Protein AF-A0A814R6N3-F1 (afdb_monomer_lite)

Radius of gyration: 21.96 Å; chains: 1; bounding box: 38×58×54 Å

Sequence (151 aa):
MSVQPHIRNLFKKYTIPENNQGEYQCLICPQSFGRNRDNWLIHVKTSHNDTYEKVLEQLRLENRAVTKGLRKVSTDDSNADNFINYHTNFKLVEETDENEMQYVEDDVTKEKKKNAQKILQLGNDYANGKINEDQYFSHIQQILQQQSSST

Foldseek 3Di:
DDDDPPVVPVDPQFDADADPQRWGADPVDRDTHRVDPVVNLVCCCPVVVVCSVVVVVVRVVVSVCVVVVVVPPDDDDDDPPDDPDDPDPPPPPPPPPPPPPVPPCDVLNVLVVVLVVVLVVLVVCCVVVVDDPVRSVVVNVVSVVVNVVPD

Secondary structure (DSSP, 8-state):
----TTSTTTSTT-PPPB-TTS-EE-SSSS-EE-S-HHHHHHHHHHHSHHHHHHHHHHHHHHHHHHHHHTTS-SS------S--SS-SS-----------------HHHHHHHHHHHHHHHHHHHHHTTSS-HHHHHHHHHHHHHHHHT--

pLDDT: mean 70.8, std 23.03, range [32.31, 98.12]

Organism: NCBI:txid433720

Structure (mmCIF, N/CA/C/O backbone):
data_AF-A0A814R6N3-F1
#
_entry.id   AF-A0A814R6N3-F1
#
loop_
_atom_site.group_PDB
_atom_site.id
_atom_site.type_symbol
_atom_site.label_atom_id
_atom_site.label_alt_id
_atom_site.label_comp_id
_atom_site.label_asym_id
_atom_site.label_entity_id
_atom_site.label_seq_id
_atom_site.pdbx_PDB_ins_code
_atom_site.Cartn_x
_atom_site.Cartn_y
_atom_site.Cartn_z
_atom_site.occupancy
_atom_site.B_iso_or_equiv
_atom_site.auth_seq_id
_atom_site.auth_comp_id
_atom_site.auth_asym_id
_atom_site.auth_atom_id
_atom_site.pdbx_PDB_model_num
ATOM 1 N N . MET A 1 1 ? 11.108 16.082 -15.961 1.00 35.44 1 MET A N 1
ATOM 2 C CA . MET A 1 1 ? 9.692 15.726 -15.723 1.00 35.44 1 MET A CA 1
ATOM 3 C C . MET A 1 1 ? 9.615 15.073 -14.351 1.00 35.44 1 MET A C 1
ATOM 5 O O . MET A 1 1 ? 10.152 13.986 -14.189 1.00 35.44 1 MET A O 1
ATOM 9 N N . SER A 1 2 ? 9.081 15.770 -13.343 1.00 35.28 2 SER A N 1
ATOM 10 C CA . SER A 1 2 ? 9.024 15.264 -11.963 1.00 35.28 2 SER A CA 1
ATOM 11 C C . SER A 1 2 ? 7.930 14.212 -11.821 1.00 35.28 2 SER A C 1
ATOM 13 O O . SER A 1 2 ? 6.748 14.516 -11.964 1.00 35.28 2 SER A O 1
ATOM 15 N N . VAL A 1 3 ? 8.331 12.974 -11.540 1.00 35.00 3 VAL A N 1
ATOM 16 C CA . VAL A 1 3 ? 7.424 11.874 -11.199 1.00 35.00 3 VAL A CA 1
ATOM 17 C C . VAL A 1 3 ? 6.867 12.133 -9.794 1.00 35.00 3 VAL A C 1
ATOM 19 O O . VAL A 1 3 ? 7.625 12.387 -8.859 1.00 35.00 3 VAL A O 1
ATOM 22 N N . GLN A 1 4 ? 5.539 12.137 -9.654 1.00 32.84 4 GLN A N 1
ATOM 23 C CA . GLN A 1 4 ? 4.852 12.506 -8.413 1.00 32.84 4 GLN A CA 1
ATOM 24 C C . GLN A 1 4 ? 5.188 11.543 -7.248 1.00 32.84 4 GLN A C 1
ATOM 26 O O . GLN A 1 4 ? 5.071 10.325 -7.408 1.00 32.84 4 GLN A O 1
ATOM 31 N N . PRO A 1 5 ? 5.523 12.055 -6.046 1.00 46.38 5 PRO A N 1
ATOM 32 C CA . PRO A 1 5 ? 6.008 11.253 -4.913 1.00 46.38 5 PRO A CA 1
ATOM 33 C C . PRO A 1 5 ? 4.962 10.313 -4.281 1.00 46.38 5 PRO A C 1
ATOM 35 O O . PRO A 1 5 ? 5.317 9.443 -3.488 1.00 46.38 5 PRO A O 1
ATOM 38 N N . HIS A 1 6 ? 3.681 10.435 -4.635 1.00 37.34 6 HIS A N 1
ATOM 39 C CA . HIS A 1 6 ? 2.593 9.673 -4.008 1.00 37.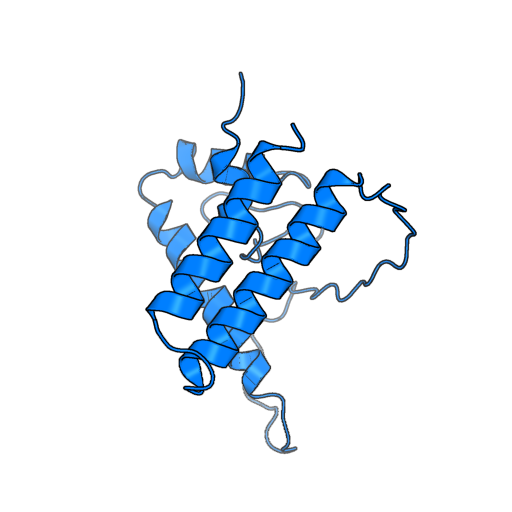34 6 HIS A CA 1
ATOM 40 C C . HIS A 1 6 ? 2.431 8.242 -4.549 1.00 37.34 6 HIS A C 1
ATOM 42 O O . HIS A 1 6 ? 1.858 7.393 -3.870 1.00 37.34 6 HIS A O 1
ATOM 48 N N . ILE A 1 7 ? 2.969 7.938 -5.734 1.00 40.78 7 ILE A N 1
ATOM 49 C CA . ILE A 1 7 ? 2.867 6.597 -6.339 1.00 40.78 7 ILE A CA 1
ATOM 50 C C . ILE A 1 7 ? 3.858 5.617 -5.685 1.00 40.78 7 ILE A C 1
ATOM 52 O O . ILE A 1 7 ? 3.577 4.426 -5.567 1.00 40.78 7 ILE A O 1
ATOM 56 N N . ARG A 1 8 ? 4.976 6.123 -5.151 1.00 45.03 8 ARG A N 1
ATOM 57 C CA . ARG A 1 8 ? 6.098 5.323 -4.628 1.00 45.03 8 ARG A CA 1
ATOM 58 C C . ARG A 1 8 ? 5.734 4.386 -3.469 1.00 45.03 8 ARG A C 1
ATOM 60 O O . ARG A 1 8 ? 6.356 3.342 -3.295 1.00 45.03 8 ARG A O 1
ATOM 67 N N . ASN A 1 9 ? 4.727 4.743 -2.671 1.00 47.22 9 ASN A N 1
ATOM 68 C CA . ASN A 1 9 ? 4.371 4.002 -1.455 1.00 47.22 9 ASN A CA 1
ATOM 69 C C . ASN A 1 9 ? 3.284 2.941 -1.658 1.00 47.22 9 ASN A C 1
ATOM 71 O O . ASN A 1 9 ? 3.151 2.054 -0.817 1.00 47.22 9 ASN A O 1
ATOM 75 N N . LEU A 1 10 ? 2.531 2.985 -2.759 1.00 46.12 10 LEU A N 1
ATOM 76 C CA . LEU A 1 10 ? 1.446 2.026 -2.992 1.00 46.12 10 LEU A CA 1
ATOM 77 C C . LEU A 1 10 ? 1.963 0.637 -3.375 1.00 46.12 10 LEU A C 1
ATOM 79 O O . LEU A 1 10 ? 1.251 -0.348 -3.204 1.00 46.12 10 LEU A O 1
ATOM 83 N N . PHE A 1 11 ? 3.210 0.553 -3.840 1.00 51.31 11 PHE A N 1
ATOM 84 C CA . PHE A 1 11 ? 3.717 -0.639 -4.500 1.00 51.31 11 PHE A CA 1
ATOM 85 C C . PHE A 1 11 ? 4.716 -1.450 -3.689 1.00 51.31 11 PHE A C 1
ATOM 87 O O . PHE A 1 11 ? 4.824 -2.638 -3.946 1.00 51.31 11 PHE A O 1
ATOM 94 N N . LYS A 1 12 ? 5.343 -0.908 -2.635 1.00 57.12 12 LYS A N 1
ATOM 95 C CA . LYS A 1 12 ? 6.281 -1.665 -1.772 1.00 57.12 12 LYS A CA 1
ATOM 96 C C . LYS A 1 12 ? 5.751 -3.022 -1.267 1.00 57.12 12 LYS A C 1
ATOM 98 O O . LYS A 1 12 ? 6.543 -3.849 -0.846 1.00 57.12 12 LYS A O 1
ATOM 103 N N . LYS A 1 13 ? 4.434 -3.245 -1.303 1.00 59.12 13 LYS A N 1
ATOM 104 C CA . LYS A 1 13 ? 3.762 -4.459 -0.828 1.00 59.12 13 LYS A CA 1
ATOM 105 C C . LYS A 1 13 ? 3.526 -5.545 -1.877 1.00 59.12 13 LYS A C 1
ATOM 107 O O . LYS A 1 13 ? 3.055 -6.599 -1.478 1.00 59.12 13 LYS A O 1
ATOM 112 N N . TYR A 1 14 ? 3.773 -5.300 -3.167 1.00 67.25 14 TYR A N 1
ATOM 113 C CA . TYR A 1 14 ? 3.518 -6.316 -4.192 1.00 67.25 14 TYR A CA 1
ATOM 114 C C . TYR A 1 14 ? 4.808 -6.907 -4.737 1.00 67.25 14 TYR A C 1
ATOM 116 O O . TYR A 1 14 ? 5.652 -6.141 -5.215 1.00 67.25 14 TYR A O 1
ATOM 124 N N . THR A 1 15 ? 4.919 -8.234 -4.722 1.00 70.31 15 THR A N 1
ATOM 125 C CA . THR A 1 15 ? 5.931 -8.960 -5.495 1.00 70.31 15 THR A CA 1
ATOM 126 C C . THR A 1 15 ? 5.617 -8.823 -6.980 1.00 70.31 15 THR A C 1
ATOM 128 O O . THR A 1 15 ? 4.530 -9.196 -7.412 1.00 70.31 15 THR A O 1
ATOM 131 N N . ILE A 1 1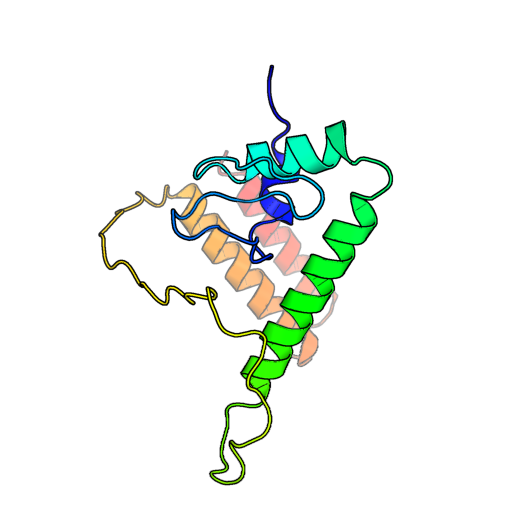6 ? 6.523 -8.211 -7.742 1.00 78.31 16 ILE A N 1
ATOM 132 C CA . ILE A 1 16 ? 6.382 -8.070 -9.195 1.00 78.31 16 ILE A CA 1
ATOM 133 C C . ILE A 1 16 ? 7.120 -9.238 -9.850 1.00 78.31 16 ILE A C 1
ATOM 135 O O . ILE A 1 16 ? 8.180 -9.616 -9.355 1.00 78.31 16 ILE A O 1
ATOM 139 N N . PRO A 1 17 ? 6.591 -9.802 -10.944 1.00 75.06 17 PRO A N 1
ATOM 140 C CA . PRO A 1 17 ? 7.303 -10.795 -11.736 1.00 75.06 17 PRO A CA 1
ATOM 141 C C . PRO A 1 17 ? 8.633 -10.246 -12.262 1.00 75.06 17 PRO A C 1
ATOM 143 O O . PRO A 1 17 ? 8.687 -9.203 -12.923 1.00 75.06 17 PRO A O 1
ATOM 146 N N . GLU A 1 18 ? 9.696 -10.993 -11.995 1.00 83.12 18 GLU A N 1
ATOM 147 C CA . GLU A 1 18 ? 11.038 -10.744 -12.506 1.00 83.12 18 GLU A CA 1
ATOM 148 C C . GLU A 1 18 ? 11.458 -11.881 -13.442 1.00 83.12 18 GLU A C 1
ATOM 150 O O . GLU A 1 18 ? 11.055 -13.035 -13.271 1.00 83.12 18 GLU A O 1
ATOM 155 N N . ASN A 1 19 ? 12.264 -11.561 -14.451 1.00 81.19 19 ASN A N 1
ATOM 156 C CA . ASN A 1 19 ? 12.902 -12.577 -15.283 1.00 81.19 19 ASN A CA 1
ATOM 157 C C . ASN A 1 19 ? 14.128 -13.186 -14.567 1.00 81.19 19 ASN A C 1
ATOM 159 O O . ASN A 1 19 ? 14.546 -12.736 -13.501 1.00 81.19 19 ASN A O 1
ATOM 163 N N . ASN A 1 20 ? 14.775 -14.178 -15.189 1.00 81.56 20 ASN A N 1
ATOM 164 C CA . ASN A 1 20 ? 15.985 -14.825 -14.647 1.00 81.56 20 ASN A CA 1
ATOM 165 C C . ASN A 1 20 ? 17.176 -13.866 -14.432 1.00 81.56 20 ASN A C 1
ATOM 167 O O . ASN A 1 20 ? 18.185 -14.264 -13.856 1.00 81.56 20 ASN A O 1
ATOM 171 N N . GLN A 1 21 ? 17.088 -12.630 -14.929 1.00 83.88 21 GLN A N 1
ATOM 172 C CA . GLN A 1 21 ? 18.109 -11.591 -14.806 1.00 83.88 21 GLN A CA 1
ATOM 173 C C . GLN A 1 21 ? 17.763 -10.559 -13.711 1.00 83.88 21 GLN A C 1
ATOM 175 O O . GLN A 1 21 ? 18.539 -9.626 -13.490 1.00 83.88 21 GLN A O 1
ATOM 180 N N . GLY A 1 22 ? 16.635 -10.725 -13.004 1.00 85.06 22 GLY A N 1
ATOM 181 C CA . GLY A 1 22 ? 16.157 -9.790 -11.977 1.00 85.06 22 GLY A CA 1
ATOM 182 C C . GLY A 1 22 ? 15.586 -8.492 -12.556 1.00 85.06 22 GLY A C 1
ATOM 183 O O . GLY A 1 22 ? 15.616 -7.445 -11.908 1.00 85.06 22 GLY A O 1
ATOM 184 N N . GLU A 1 23 ? 15.144 -8.522 -13.812 1.00 89.81 23 GLU A N 1
ATOM 185 C CA . GLU A 1 23 ? 14.454 -7.410 -14.461 1.00 89.81 23 GLU A CA 1
ATOM 186 C C . GLU A 1 23 ? 12.946 -7.571 -14.298 1.00 89.81 23 GLU A C 1
ATOM 188 O O . GLU A 1 23 ? 12.407 -8.659 -14.505 1.00 89.81 23 GLU A O 1
ATOM 193 N N . TYR A 1 24 ? 12.249 -6.480 -13.990 1.00 89.69 24 TYR A N 1
ATOM 194 C CA . TYR A 1 24 ? 10.795 -6.476 -13.898 1.00 89.69 24 TYR A CA 1
ATOM 195 C C . TYR A 1 24 ? 10.182 -6.680 -15.280 1.00 89.69 24 TYR A C 1
ATOM 197 O O . TYR A 1 24 ? 10.420 -5.892 -16.197 1.00 89.69 24 TYR A O 1
ATOM 205 N N . GLN A 1 25 ? 9.348 -7.704 -15.436 1.00 90.62 25 GLN A N 1
ATOM 206 C CA . GLN A 1 25 ? 8.747 -8.038 -16.724 1.00 90.62 25 GLN A CA 1
ATOM 207 C C . GLN A 1 25 ? 7.272 -7.634 -16.769 1.00 90.62 25 GLN A C 1
ATOM 209 O O . GLN A 1 25 ? 6.516 -7.839 -15.816 1.00 90.62 25 GLN A O 1
ATOM 214 N N . CYS A 1 26 ? 6.835 -7.027 -17.874 1.00 88.50 26 CYS A N 1
ATOM 215 C CA . CYS A 1 26 ? 5.411 -6.783 -18.086 1.00 88.50 26 CYS A CA 1
ATOM 216 C C . CYS A 1 26 ? 4.671 -8.118 -18.267 1.00 88.50 26 CYS A C 1
ATOM 218 O O . CYS A 1 26 ? 5.109 -8.989 -19.009 1.00 88.50 26 CYS A O 1
ATOM 220 N N . LEU A 1 27 ? 3.520 -8.273 -17.609 1.00 85.62 27 LEU A N 1
ATOM 221 C CA . LEU A 1 27 ? 2.684 -9.474 -17.743 1.00 85.62 27 LEU A CA 1
ATOM 222 C C . LEU A 1 27 ? 1.877 -9.514 -19.047 1.00 85.62 27 LEU A C 1
ATOM 224 O O . LEU A 1 27 ? 1.323 -10.551 -19.396 1.00 85.62 27 LEU A O 1
ATOM 228 N N . ILE A 1 28 ? 1.764 -8.380 -19.740 1.00 87.75 28 ILE A N 1
ATOM 229 C CA . ILE A 1 28 ? 0.891 -8.217 -20.910 1.00 87.75 28 ILE A CA 1
ATOM 230 C C . ILE A 1 28 ? 1.704 -8.220 -22.205 1.00 87.75 28 ILE A C 1
ATOM 232 O O . ILE A 1 28 ? 1.217 -8.651 -23.248 1.00 87.75 28 ILE A O 1
ATOM 236 N N . CYS A 1 29 ? 2.946 -7.744 -22.155 1.00 90.62 29 CYS A N 1
ATOM 237 C CA . CYS A 1 29 ? 3.811 -7.653 -23.318 1.00 90.62 29 CYS A CA 1
ATOM 238 C C . CYS A 1 29 ? 5.235 -8.117 -22.976 1.00 90.62 29 CYS A C 1
ATOM 240 O O . CYS A 1 29 ? 5.610 -8.149 -21.807 1.00 90.62 29 CYS A O 1
ATOM 242 N N . PRO A 1 30 ? 6.065 -8.451 -23.976 1.00 91.44 30 PRO A N 1
ATOM 243 C CA . PRO A 1 30 ? 7.406 -8.980 -23.739 1.00 91.44 30 PRO A CA 1
ATOM 244 C C . PRO A 1 30 ? 8.429 -7.928 -23.271 1.00 91.44 30 PRO A C 1
ATOM 246 O O . PRO A 1 30 ? 9.619 -8.230 -23.237 1.00 91.44 30 PRO A O 1
ATOM 249 N N . GLN A 1 31 ? 8.016 -6.699 -22.932 1.00 91.12 31 GLN A N 1
ATOM 250 C CA . GLN A 1 31 ? 8.952 -5.683 -22.449 1.00 91.12 31 GLN A CA 1
ATOM 251 C C . GLN A 1 31 ? 9.460 -6.016 -21.044 1.00 91.12 31 GLN A C 1
ATOM 253 O O . GLN A 1 31 ? 8.676 -6.278 -20.124 1.00 91.12 31 GLN A O 1
ATOM 258 N N . SER A 1 32 ? 10.782 -5.955 -20.887 1.00 91.12 32 SER A N 1
ATOM 259 C CA . SER A 1 32 ? 11.450 -5.943 -19.594 1.00 91.12 32 SER A CA 1
ATOM 260 C C . SER A 1 32 ? 11.898 -4.530 -19.240 1.00 91.12 32 SER A C 1
ATOM 262 O O . SER A 1 32 ? 12.208 -3.689 -20.088 1.00 91.12 32 SER A O 1
ATOM 264 N N . PHE A 1 33 ? 11.897 -4.267 -17.947 1.00 89.94 33 PHE A N 1
ATOM 265 C CA . PHE A 1 33 ? 12.390 -3.052 -17.335 1.00 89.94 33 PHE A CA 1
ATOM 266 C C . PHE A 1 33 ? 13.499 -3.514 -16.412 1.00 89.94 33 PHE A C 1
ATOM 268 O O . PHE A 1 33 ? 13.298 -4.477 -15.680 1.00 89.94 33 PHE A O 1
ATOM 275 N N . GLY A 1 34 ? 14.659 -2.854 -16.427 1.00 88.44 34 GLY A N 1
ATOM 276 C CA . GLY A 1 34 ? 15.737 -3.186 -15.491 1.00 88.44 34 GLY A CA 1
ATOM 277 C C . GLY A 1 34 ? 15.286 -3.071 -14.026 1.00 88.44 34 GLY A C 1
ATOM 278 O O . GLY A 1 34 ? 14.107 -2.958 -13.709 1.00 88.44 34 GLY A O 1
ATOM 279 N N . ARG A 1 35 ? 16.216 -2.976 -13.079 1.00 83.81 35 ARG A N 1
ATOM 280 C CA . ARG A 1 35 ? 15.895 -2.984 -11.632 1.00 83.81 35 ARG A CA 1
ATOM 281 C C . ARG A 1 35 ? 15.071 -1.787 -11.113 1.00 83.81 35 ARG A C 1
ATOM 283 O O . ARG A 1 35 ? 14.904 -1.625 -9.907 1.00 83.81 35 ARG A O 1
ATOM 290 N N . ASN A 1 36 ? 14.553 -0.928 -11.992 1.00 85.44 36 ASN A N 1
ATOM 291 C CA . ASN A 1 36 ? 13.672 0.173 -11.635 1.00 85.44 36 ASN A CA 1
ATOM 292 C C . ASN A 1 36 ? 12.193 -0.199 -11.809 1.00 85.44 36 ASN A C 1
ATOM 294 O O . ASN A 1 36 ? 11.616 -0.108 -12.895 1.00 85.44 36 ASN A O 1
ATOM 298 N N . ARG A 1 37 ? 11.570 -0.518 -10.680 1.00 83.75 37 ARG A N 1
ATOM 299 C CA . ARG A 1 37 ? 10.144 -0.811 -10.555 1.00 83.75 37 ARG A CA 1
ATOM 300 C C . ARG A 1 37 ? 9.224 0.305 -11.060 1.00 83.75 37 ARG A C 1
ATOM 302 O O . ARG A 1 37 ? 8.164 0.017 -11.614 1.00 83.75 37 ARG A O 1
ATOM 309 N N . ASP A 1 38 ? 9.600 1.568 -10.862 1.00 85.38 38 ASP A N 1
ATOM 310 C CA . ASP A 1 38 ? 8.743 2.703 -11.225 1.00 85.38 38 ASP A CA 1
ATOM 311 C C . ASP A 1 38 ? 8.536 2.760 -12.748 1.00 85.38 38 ASP A C 1
ATOM 313 O O . ASP A 1 38 ? 7.445 3.079 -13.219 1.00 85.38 38 ASP A O 1
ATOM 317 N N . ASN A 1 39 ? 9.552 2.367 -13.523 1.00 89.00 39 ASN A N 1
ATOM 318 C CA . ASN A 1 39 ? 9.477 2.337 -14.984 1.00 89.00 39 ASN A CA 1
ATOM 319 C C . ASN A 1 39 ? 8.505 1.269 -15.487 1.00 89.00 39 ASN A C 1
ATOM 321 O O . ASN A 1 39 ? 7.703 1.552 -16.376 1.00 89.00 39 ASN A O 1
ATOM 325 N N . TRP A 1 40 ? 8.534 0.077 -14.883 1.00 90.12 40 TRP A N 1
ATOM 326 C CA . TRP A 1 40 ? 7.556 -0.974 -15.164 1.00 90.12 40 TRP A CA 1
ATOM 327 C C . TRP A 1 40 ? 6.134 -0.467 -14.908 1.00 90.12 40 TRP A C 1
ATOM 329 O O . TRP A 1 40 ? 5.254 -0.606 -15.753 1.00 90.12 40 TRP A O 1
ATOM 339 N N . LEU A 1 41 ? 5.915 0.209 -13.777 1.00 86.56 41 LEU A N 1
ATOM 340 C CA . LEU A 1 41 ? 4.589 0.701 -13.414 1.00 86.56 41 LEU A CA 1
ATOM 341 C C . LEU A 1 41 ? 4.084 1.777 -14.379 1.00 86.56 41 LEU A C 1
ATOM 343 O O . LEU A 1 41 ? 2.925 1.742 -14.797 1.00 86.56 41 LEU A O 1
ATOM 347 N N . ILE A 1 42 ? 4.951 2.731 -14.728 1.00 90.19 42 ILE A N 1
ATOM 348 C CA . ILE A 1 42 ? 4.633 3.764 -15.713 1.00 90.19 42 ILE A CA 1
ATOM 349 C C . ILE A 1 42 ? 4.245 3.099 -17.031 1.00 90.19 42 ILE A C 1
ATOM 351 O O . ILE A 1 42 ? 3.213 3.459 -17.587 1.00 90.19 42 ILE A O 1
ATOM 355 N N . HIS A 1 43 ? 5.003 2.099 -17.485 1.00 92.06 43 HIS A N 1
ATOM 356 C CA . HIS A 1 43 ? 4.687 1.364 -18.703 1.00 92.06 43 HIS A CA 1
ATOM 357 C C . HIS A 1 43 ? 3.319 0.677 -18.646 1.00 92.06 43 HIS A C 1
ATOM 359 O O . HIS A 1 43 ? 2.520 0.874 -19.559 1.00 92.06 43 HIS A O 1
ATOM 365 N N . VAL A 1 44 ? 3.012 -0.085 -17.588 1.00 88.62 44 VAL A N 1
ATOM 366 C CA . VAL A 1 44 ? 1.706 -0.762 -17.486 1.00 88.62 44 VAL A CA 1
ATOM 367 C C . VAL A 1 44 ? 0.577 0.272 -17.474 1.00 88.62 44 VAL A C 1
ATOM 369 O O . VAL A 1 44 ? -0.445 0.085 -18.128 1.00 88.62 44 VAL A O 1
ATOM 372 N N . LYS A 1 45 ? 0.768 1.411 -16.804 1.00 90.31 45 LYS A N 1
ATOM 373 C CA . LYS A 1 45 ? -0.236 2.477 -16.770 1.00 90.31 45 LYS A CA 1
ATOM 374 C C . LYS A 1 45 ? -0.439 3.153 -18.131 1.00 90.31 45 LYS A C 1
ATOM 376 O O . LYS A 1 45 ? -1.572 3.458 -18.486 1.00 90.31 45 LYS A O 1
ATOM 381 N N . THR A 1 46 ? 0.629 3.420 -18.881 1.00 93.12 46 THR A N 1
ATOM 382 C CA . THR A 1 46 ? 0.546 4.180 -20.142 1.00 93.12 46 THR A CA 1
ATOM 383 C C . THR A 1 46 ? 0.250 3.308 -21.354 1.00 93.12 46 THR A C 1
ATOM 385 O O . THR A 1 46 ? -0.484 3.731 -22.240 1.00 93.12 46 THR A O 1
ATOM 388 N N . SER A 1 47 ? 0.805 2.098 -21.397 1.00 91.44 47 SER A N 1
ATOM 389 C CA . SER A 1 47 ? 0.721 1.187 -22.547 1.00 91.44 47 SER A CA 1
ATOM 390 C C . SER A 1 47 ? -0.427 0.188 -22.413 1.00 91.44 47 SER A C 1
ATOM 392 O O . SER A 1 47 ? -0.884 -0.371 -23.407 1.00 91.44 47 SER A O 1
ATOM 394 N N . HIS A 1 48 ? -0.906 -0.034 -21.186 1.00 88.25 48 HIS A N 1
ATOM 395 C CA . HIS A 1 48 ? -1.898 -1.054 -20.851 1.00 88.25 48 HIS A CA 1
ATOM 396 C C . HIS A 1 48 ? -3.013 -0.507 -19.942 1.00 88.25 48 HIS A C 1
ATOM 398 O O . HIS A 1 48 ? -3.503 -1.218 -19.063 1.00 88.25 48 HIS A O 1
ATOM 404 N N . ASN A 1 49 ? -3.420 0.752 -20.150 1.00 83.94 49 ASN A N 1
ATOM 405 C CA . ASN A 1 49 ? -4.362 1.484 -19.292 1.00 83.94 49 ASN A CA 1
ATOM 406 C C . ASN A 1 49 ? -5.670 0.714 -19.011 1.00 83.94 49 ASN A C 1
ATOM 408 O O . ASN A 1 49 ? -6.097 0.622 -17.863 1.00 83.94 49 ASN A O 1
ATOM 412 N N . ASP A 1 50 ? -6.250 0.069 -20.026 1.00 85.31 50 ASP A N 1
ATOM 413 C CA . ASP A 1 50 ? -7.524 -0.668 -19.907 1.00 85.31 50 ASP A CA 1
ATOM 414 C C . ASP A 1 50 ? -7.416 -1.941 -19.048 1.00 85.31 50 ASP A C 1
ATOM 416 O O . ASP A 1 50 ? -8.405 -2.507 -18.576 1.00 85.31 50 ASP A O 1
ATOM 420 N N . THR A 1 51 ? -6.188 -2.407 -18.842 1.00 80.75 51 THR A N 1
ATOM 421 C CA . THR A 1 51 ? -5.845 -3.622 -18.097 1.00 80.75 51 THR A CA 1
ATOM 422 C C . THR A 1 51 ? -5.066 -3.331 -16.819 1.00 80.75 51 THR A C 1
ATOM 424 O O . THR A 1 51 ? -4.863 -4.244 -16.021 1.00 80.75 51 THR A O 1
ATOM 427 N N . TYR A 1 52 ? -4.679 -2.075 -16.583 1.00 82.44 52 TYR A N 1
ATOM 428 C CA . TYR A 1 52 ? -3.878 -1.660 -15.435 1.00 82.44 52 TYR A CA 1
ATOM 429 C C . TYR A 1 52 ? -4.545 -2.050 -14.112 1.00 82.44 52 TYR A C 1
ATOM 431 O O . TYR A 1 52 ? -3.940 -2.748 -13.302 1.00 82.44 52 TYR A O 1
ATOM 439 N N . GLU A 1 53 ? -5.821 -1.702 -13.926 1.00 83.38 53 GLU A N 1
ATOM 440 C CA . GLU A 1 53 ? -6.554 -2.040 -12.698 1.00 83.38 53 GLU A CA 1
ATOM 441 C C . GLU A 1 53 ? -6.699 -3.553 -12.491 1.00 83.38 53 GLU A C 1
ATOM 443 O O . GLU A 1 53 ? -6.640 -4.032 -11.359 1.00 83.38 53 GLU A O 1
ATOM 448 N N . LYS A 1 54 ? -6.813 -4.333 -13.574 1.00 82.56 54 LYS A N 1
ATOM 449 C CA . LYS A 1 54 ? -6.875 -5.801 -13.492 1.00 82.56 54 LYS A CA 1
ATOM 450 C C . LYS A 1 54 ? -5.538 -6.393 -13.054 1.00 82.56 54 LYS A C 1
ATOM 452 O O . LYS A 1 54 ? -5.518 -7.273 -12.200 1.00 82.56 54 LYS A O 1
ATOM 457 N N . VAL A 1 55 ? -4.428 -5.885 -13.594 1.00 81.50 55 VAL A N 1
ATOM 458 C CA . VAL A 1 55 ? -3.074 -6.286 -13.180 1.00 81.50 55 VAL A CA 1
ATOM 459 C C . VAL A 1 55 ? -2.828 -5.919 -11.717 1.00 81.50 55 VAL A C 1
ATOM 461 O O . VAL A 1 55 ? -2.291 -6.726 -10.962 1.00 81.50 55 VAL A O 1
ATOM 464 N N . LEU A 1 56 ? -3.266 -4.734 -11.283 1.00 81.88 56 LEU A N 1
ATOM 465 C CA . LEU A 1 56 ? -3.182 -4.343 -9.876 1.00 81.88 56 LEU A CA 1
ATOM 466 C C . LEU A 1 56 ? -3.982 -5.266 -8.961 1.00 81.88 56 LEU A C 1
ATOM 468 O O . LEU A 1 56 ? -3.498 -5.630 -7.890 1.00 81.88 56 LEU A O 1
ATOM 472 N N . GLU A 1 57 ? -5.198 -5.629 -9.359 1.00 82.25 57 GLU A N 1
ATOM 473 C CA . GLU A 1 57 ? -6.038 -6.514 -8.560 1.00 82.25 57 GLU A CA 1
ATOM 474 C C . GLU A 1 57 ? -5.451 -7.924 -8.470 1.00 82.25 57 GLU A C 1
ATOM 476 O O . GLU A 1 57 ? -5.393 -8.492 -7.380 1.00 82.25 57 GLU A O 1
ATOM 481 N N . GLN A 1 58 ? -4.910 -8.446 -9.571 1.00 80.69 58 GLN A N 1
ATOM 482 C CA . GLN A 1 58 ? -4.203 -9.725 -9.582 1.00 80.69 58 GLN A CA 1
ATOM 483 C C . GLN A 1 58 ? -3.023 -9.719 -8.598 1.00 80.69 58 GLN A C 1
ATOM 485 O O . GLN A 1 58 ? -2.933 -10.587 -7.728 1.00 80.69 58 GLN A O 1
ATOM 490 N N . LEU A 1 59 ? -2.183 -8.679 -8.644 1.00 81.25 59 LEU A N 1
ATOM 491 C CA . LEU A 1 59 ? -1.074 -8.521 -7.702 1.00 81.25 59 LEU A CA 1
ATOM 492 C C . LEU A 1 59 ? -1.564 -8.433 -6.248 1.00 81.25 59 LEU A C 1
ATOM 494 O O . LEU A 1 59 ? -0.950 -9.005 -5.347 1.00 81.25 59 LEU A O 1
ATOM 498 N N . ARG A 1 60 ? -2.689 -7.760 -5.970 1.00 80.50 60 ARG A N 1
ATOM 499 C CA . ARG A 1 60 ? -3.273 -7.720 -4.614 1.00 80.50 60 ARG A CA 1
ATOM 500 C C . ARG A 1 60 ? -3.706 -9.097 -4.132 1.00 80.50 60 ARG A C 1
ATOM 502 O O . ARG A 1 60 ? -3.467 -9.427 -2.967 1.00 80.50 60 ARG A O 1
ATOM 509 N N . LEU A 1 61 ? -4.354 -9.877 -4.993 1.00 76.94 61 LEU A N 1
ATOM 510 C CA . LEU A 1 61 ? -4.822 -11.220 -4.662 1.00 76.94 61 LEU A CA 1
ATOM 511 C C . LEU A 1 61 ? -3.651 -12.162 -4.387 1.00 76.94 61 LEU A C 1
ATOM 513 O O . LEU A 1 61 ? -3.675 -12.862 -3.375 1.00 76.94 61 LEU A O 1
ATOM 517 N N . GLU A 1 62 ? -2.599 -12.106 -5.199 1.00 75.19 62 GLU A N 1
ATOM 518 C CA . GLU A 1 62 ? -1.381 -12.896 -4.996 1.00 75.19 62 GLU A CA 1
ATOM 519 C C . GLU A 1 62 ? -0.707 -12.557 -3.664 1.00 75.19 62 GLU A C 1
ATOM 521 O O . GLU A 1 62 ? -0.403 -13.448 -2.875 1.00 75.19 62 GLU A O 1
ATOM 526 N N . ASN A 1 63 ? -0.591 -11.273 -3.316 1.00 71.50 63 ASN A N 1
ATOM 527 C CA . ASN A 1 63 ? -0.002 -10.879 -2.032 1.00 71.50 63 ASN A CA 1
ATOM 528 C C . ASN A 1 63 ? -0.884 -11.256 -0.828 1.00 71.50 63 ASN A C 1
ATOM 530 O O . ASN A 1 63 ? -0.378 -11.617 0.239 1.00 71.50 63 ASN A O 1
ATOM 534 N N . ARG A 1 64 ? -2.215 -11.240 -0.979 1.00 72.31 64 ARG A N 1
ATOM 535 C CA . ARG A 1 64 ? -3.136 -11.786 0.036 1.00 72.31 64 ARG A CA 1
ATOM 536 C C . ARG A 1 64 ? -3.005 -13.301 0.179 1.00 72.31 64 ARG A C 1
ATOM 538 O O . ARG A 1 64 ? -3.118 -13.807 1.292 1.00 72.31 64 ARG A O 1
ATOM 545 N N . ALA A 1 65 ? -2.794 -14.022 -0.918 1.00 66.75 65 ALA A N 1
ATOM 546 C CA . ALA A 1 65 ? -2.593 -15.465 -0.892 1.00 66.75 65 ALA A CA 1
ATOM 547 C C . ALA A 1 65 ? -1.263 -15.819 -0.215 1.00 66.75 65 ALA A C 1
ATOM 549 O O . ALA A 1 65 ? -1.259 -16.667 0.670 1.00 66.75 65 ALA A O 1
ATOM 550 N N . VAL A 1 66 ? -0.181 -15.098 -0.528 1.00 63.88 66 VAL A N 1
ATOM 551 C CA . VAL A 1 66 ? 1.131 -15.251 0.123 1.00 63.88 66 VAL A CA 1
ATOM 552 C C . VAL A 1 66 ? 1.025 -14.992 1.628 1.00 63.88 66 VAL A C 1
ATOM 554 O O . VAL A 1 66 ? 1.399 -15.844 2.428 1.00 63.88 66 VAL A O 1
ATOM 557 N N . THR A 1 67 ? 0.418 -13.875 2.042 1.00 60.69 67 THR A N 1
ATOM 558 C CA . THR A 1 67 ? 0.246 -13.550 3.474 1.00 60.69 67 THR A CA 1
ATOM 559 C C . THR A 1 67 ? -0.662 -14.533 4.223 1.00 60.69 67 THR A C 1
ATOM 561 O O . THR A 1 67 ? -0.446 -14.782 5.408 1.00 60.69 67 THR A O 1
ATOM 564 N N . LYS A 1 68 ? -1.667 -15.126 3.563 1.00 59.88 68 LYS A N 1
ATOM 565 C CA . LYS A 1 68 ? -2.519 -16.168 4.164 1.00 59.88 68 LYS A CA 1
ATOM 566 C C . LYS A 1 68 ? -1.863 -17.553 4.165 1.00 59.88 68 LYS A C 1
ATOM 568 O O . LYS A 1 68 ? -2.084 -18.300 5.114 1.00 59.88 68 LYS A O 1
ATOM 573 N N . GLY A 1 69 ? -1.067 -17.883 3.148 1.00 54.03 69 GLY A N 1
ATOM 574 C CA . GLY A 1 69 ? -0.296 -19.126 3.046 1.00 54.03 69 GLY A CA 1
ATOM 575 C C . GLY A 1 69 ? 0.827 -19.193 4.080 1.00 54.03 69 GLY A C 1
ATOM 576 O O . GLY A 1 69 ? 0.965 -20.199 4.768 1.00 54.03 69 GLY A O 1
ATOM 577 N N . LEU A 1 70 ? 1.514 -18.070 4.314 1.00 49.94 70 LEU A N 1
ATOM 578 C CA . LEU A 1 70 ? 2.470 -17.897 5.417 1.00 49.94 70 LEU A CA 1
ATOM 579 C C . LEU A 1 70 ? 1.839 -18.110 6.804 1.00 49.94 70 LEU A C 1
ATOM 581 O O . LEU A 1 70 ? 2.537 -18.442 7.753 1.00 49.94 70 LEU A O 1
ATOM 585 N N . ARG A 1 71 ? 0.510 -17.985 6.938 1.00 40.97 71 ARG A N 1
ATOM 586 C CA . ARG A 1 71 ? -0.211 -18.249 8.194 1.00 40.97 71 ARG A CA 1
ATOM 587 C C . ARG A 1 71 ? -0.535 -19.731 8.429 1.00 40.97 71 ARG A C 1
ATOM 589 O O . ARG A 1 71 ? -1.086 -20.049 9.478 1.00 40.97 71 ARG A O 1
ATOM 596 N N . LYS A 1 72 ? -0.242 -20.622 7.473 1.00 41.31 72 LYS A N 1
ATOM 597 C CA . LYS A 1 72 ? -0.494 -22.073 7.568 1.00 41.31 72 LYS A CA 1
ATOM 598 C C . LYS A 1 72 ? 0.766 -22.941 7.505 1.00 41.31 72 LYS A C 1
ATOM 600 O O . LYS A 1 72 ? 0.639 -24.159 7.507 1.00 41.31 72 LYS A O 1
ATOM 605 N N . VAL A 1 73 ? 1.964 -22.357 7.527 1.00 40.50 73 VAL A N 1
ATOM 606 C CA . VAL A 1 73 ? 3.196 -23.118 7.798 1.00 40.50 73 VAL A CA 1
ATOM 607 C C . VAL A 1 73 ? 3.398 -23.167 9.311 1.00 40.50 73 VAL A C 1
ATOM 609 O O . VAL A 1 73 ? 4.246 -22.501 9.890 1.00 40.50 73 VAL A O 1
ATOM 612 N N . SER A 1 74 ? 2.514 -23.903 9.969 1.00 45.78 74 SER A N 1
ATOM 613 C CA . SER A 1 74 ? 2.648 -24.320 11.357 1.00 45.78 74 SER A CA 1
ATOM 614 C C . SER A 1 74 ? 2.067 -25.715 11.415 1.00 45.78 74 SER A C 1
ATOM 616 O O . SER A 1 74 ? 0.857 -25.859 11.264 1.00 45.78 74 SER A O 1
ATOM 618 N N . THR A 1 75 ? 2.968 -26.677 11.628 1.00 43.66 75 THR A N 1
ATOM 619 C CA . THR A 1 75 ? 2.712 -28.033 12.125 1.00 43.66 75 THR A CA 1
ATOM 620 C C . THR A 1 75 ? 1.668 -28.812 11.333 1.00 43.66 75 THR A C 1
ATOM 622 O O . THR A 1 75 ? 0.482 -28.703 11.613 1.00 43.66 75 THR A O 1
ATOM 625 N N . ASP A 1 76 ? 2.102 -29.573 10.331 1.00 39.38 76 ASP A N 1
ATOM 626 C CA . ASP A 1 76 ? 1.875 -31.023 10.322 1.00 39.38 76 ASP A CA 1
ATOM 627 C C . ASP A 1 76 ? 2.465 -31.635 9.045 1.00 39.38 76 ASP A C 1
ATOM 629 O O . ASP A 1 76 ? 2.043 -31.361 7.920 1.00 39.38 76 ASP A O 1
ATOM 633 N N . ASP A 1 77 ? 3.482 -32.471 9.258 1.00 48.44 77 ASP A N 1
ATOM 634 C CA . ASP A 1 77 ? 4.041 -33.392 8.280 1.00 48.44 77 ASP A CA 1
ATOM 635 C C . ASP A 1 77 ? 2.960 -34.381 7.855 1.00 48.44 77 ASP A C 1
ATOM 637 O O . ASP A 1 77 ? 2.642 -35.293 8.614 1.00 48.44 77 ASP A O 1
ATOM 641 N N . SER A 1 78 ? 2.389 -34.210 6.662 1.00 44.69 78 SER A N 1
ATOM 642 C CA . SER A 1 78 ? 1.895 -35.285 5.787 1.00 44.69 78 SER A CA 1
ATOM 643 C C . SER A 1 78 ? 1.197 -34.680 4.571 1.00 44.69 78 SER A C 1
ATOM 645 O O . SER A 1 78 ? 0.223 -33.948 4.723 1.00 44.69 78 SER A O 1
ATOM 647 N N . ASN A 1 79 ? 1.621 -35.105 3.377 1.00 40.75 79 ASN A N 1
ATOM 648 C CA . ASN A 1 79 ? 0.971 -34.918 2.070 1.00 40.75 79 ASN A CA 1
ATOM 649 C C . ASN A 1 79 ? 1.524 -33.765 1.200 1.00 40.75 79 ASN A C 1
ATOM 651 O O . ASN A 1 79 ? 0.873 -32.748 0.967 1.00 40.75 79 ASN A O 1
ATOM 655 N N . ALA A 1 80 ? 2.743 -33.970 0.690 1.00 39.09 80 ALA A N 1
ATOM 656 C CA . ALA A 1 80 ? 3.496 -33.040 -0.156 1.00 39.09 80 ALA A CA 1
ATOM 657 C C . ALA A 1 80 ? 3.388 -33.310 -1.677 1.00 39.09 80 ALA A C 1
ATOM 659 O O . ALA A 1 80 ? 4.168 -32.749 -2.438 1.00 39.09 80 ALA A O 1
ATOM 660 N N . ASP A 1 81 ? 2.426 -34.111 -2.149 1.00 39.69 81 ASP A N 1
ATOM 661 C CA . ASP A 1 81 ? 2.439 -34.616 -3.538 1.00 39.69 81 ASP A CA 1
ATOM 662 C C . ASP A 1 81 ? 1.375 -34.025 -4.481 1.00 39.69 81 ASP A C 1
ATOM 664 O O . ASP A 1 81 ? 0.950 -34.684 -5.425 1.00 39.69 81 ASP A O 1
ATOM 668 N N . ASN A 1 82 ? 0.931 -32.772 -4.301 1.00 39.16 82 ASN A N 1
ATOM 669 C CA . ASN A 1 82 ? 0.018 -32.173 -5.298 1.00 39.16 82 ASN A CA 1
ATOM 670 C C . ASN A 1 82 ? 0.163 -30.670 -5.588 1.00 39.16 82 ASN A C 1
ATOM 672 O O . ASN A 1 82 ? -0.787 -30.026 -6.024 1.00 39.16 82 ASN A O 1
ATOM 676 N N . PHE A 1 83 ? 1.358 -30.098 -5.420 1.00 33.72 83 PHE A N 1
ATOM 677 C CA . PHE A 1 83 ? 1.633 -28.707 -5.811 1.00 33.72 83 PHE A CA 1
ATOM 678 C C . PHE A 1 83 ? 2.936 -28.568 -6.608 1.00 33.72 83 PHE A C 1
ATOM 680 O O . PHE A 1 83 ? 3.837 -27.816 -6.250 1.00 33.72 83 PHE A O 1
ATOM 687 N N . ILE A 1 84 ? 3.033 -29.266 -7.740 1.00 36.22 84 ILE A N 1
ATOM 688 C CA . ILE A 1 84 ? 4.071 -29.000 -8.743 1.00 36.22 84 ILE A CA 1
ATOM 689 C C . ILE A 1 84 ? 3.379 -28.550 -10.028 1.00 36.22 84 ILE A C 1
ATOM 691 O O . ILE A 1 84 ? 3.029 -29.398 -10.841 1.00 36.22 84 ILE A O 1
ATOM 695 N N . ASN A 1 85 ? 3.165 -27.232 -10.200 1.00 35.94 85 ASN A N 1
ATOM 696 C CA . ASN A 1 85 ? 3.389 -26.586 -11.510 1.00 35.94 85 ASN A CA 1
ATOM 697 C C . ASN A 1 85 ? 3.413 -25.037 -11.574 1.00 35.94 85 ASN A C 1
ATOM 699 O O . ASN A 1 85 ? 3.104 -24.487 -12.624 1.00 35.94 85 ASN A O 1
ATOM 703 N N . TYR A 1 86 ? 3.789 -24.299 -10.519 1.00 32.31 86 TYR A N 1
ATOM 704 C CA . TYR A 1 86 ? 4.060 -22.845 -10.656 1.00 32.31 86 TYR A CA 1
ATOM 705 C C . TYR A 1 86 ? 5.250 -22.326 -9.826 1.00 32.31 86 TYR A C 1
ATOM 707 O O . TYR A 1 86 ? 5.399 -21.124 -9.621 1.00 32.31 86 TYR A O 1
ATOM 715 N N . HIS A 1 87 ? 6.148 -23.213 -9.386 1.00 35.94 87 HIS A N 1
ATOM 716 C CA . HIS A 1 87 ? 7.374 -22.835 -8.676 1.00 35.94 87 HIS A CA 1
ATOM 717 C C . HIS A 1 87 ? 8.610 -22.981 -9.564 1.00 35.94 87 HIS A C 1
ATOM 719 O O . HIS A 1 87 ? 9.428 -23.881 -9.405 1.00 35.94 87 HIS A O 1
ATOM 725 N N . THR A 1 88 ? 8.776 -22.062 -10.506 1.00 36.47 88 THR A N 1
ATOM 726 C CA . THR A 1 88 ? 10.083 -21.837 -11.133 1.00 36.47 88 THR A CA 1
ATOM 727 C C . THR A 1 88 ? 10.219 -20.340 -11.364 1.00 36.47 88 THR A C 1
ATOM 729 O O . THR A 1 88 ? 9.660 -19.813 -12.317 1.00 36.47 88 THR A O 1
ATOM 732 N N . ASN A 1 89 ? 10.881 -19.684 -10.397 1.00 35.06 89 ASN A N 1
ATOM 733 C CA . ASN A 1 89 ? 11.410 -18.302 -10.369 1.00 35.06 89 ASN A CA 1
ATOM 734 C C . ASN A 1 89 ? 10.970 -17.405 -9.203 1.00 35.06 89 ASN A C 1
ATOM 736 O O . ASN A 1 89 ? 11.438 -16.275 -9.106 1.00 35.06 89 ASN A O 1
ATOM 740 N N . PHE A 1 90 ? 10.186 -17.895 -8.241 1.00 39.66 90 PHE A N 1
ATOM 741 C CA . PHE A 1 90 ? 10.021 -17.182 -6.968 1.00 39.66 90 PHE A CA 1
ATOM 742 C C . PHE A 1 90 ? 11.209 -17.464 -6.046 1.00 39.66 90 PHE A C 1
ATOM 744 O O . PHE A 1 90 ? 11.134 -18.289 -5.137 1.00 39.66 90 PHE A O 1
ATOM 751 N N . LYS A 1 91 ? 12.326 -16.776 -6.293 1.00 35.22 91 LYS A N 1
ATOM 752 C CA . LYS A 1 91 ? 13.374 -16.622 -5.287 1.00 35.22 91 LYS A CA 1
ATOM 753 C C . LYS A 1 91 ? 12.828 -15.627 -4.258 1.00 35.22 91 LYS A C 1
ATOM 755 O O . LYS A 1 91 ? 12.914 -14.418 -4.444 1.00 35.22 91 LYS A O 1
ATOM 760 N N . LEU A 1 92 ? 12.188 -16.140 -3.205 1.00 37.59 92 LEU A N 1
ATOM 761 C CA . LEU A 1 92 ? 12.059 -15.401 -1.951 1.00 37.59 92 LEU A CA 1
ATOM 762 C C . LEU A 1 92 ? 13.487 -15.195 -1.458 1.00 37.59 92 LEU A C 1
ATOM 764 O O . LEU A 1 92 ? 14.093 -16.074 -0.855 1.00 37.59 92 LEU A O 1
ATOM 768 N N . VAL A 1 93 ? 14.053 -14.057 -1.835 1.00 36.12 93 VAL A N 1
ATOM 769 C CA . VAL A 1 93 ? 15.291 -13.560 -1.267 1.00 36.12 93 VAL A CA 1
ATOM 770 C C . VAL A 1 93 ? 14.943 -13.118 0.153 1.00 36.12 93 VAL A C 1
ATOM 772 O O . VAL A 1 93 ? 14.605 -11.966 0.408 1.00 36.12 93 VAL A O 1
ATOM 775 N N . GLU A 1 94 ? 14.979 -14.074 1.079 1.00 39.06 94 GLU A N 1
ATOM 776 C CA . GLU A 1 94 ? 15.382 -13.813 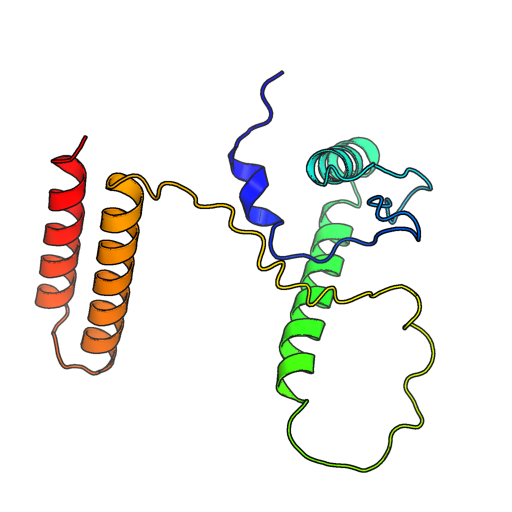2.459 1.00 39.06 94 GLU A CA 1
ATOM 777 C C . GLU A 1 94 ? 16.895 -13.543 2.451 1.00 39.06 94 GLU A C 1
ATOM 779 O O . GLU A 1 94 ? 17.689 -14.315 2.971 1.00 39.06 94 GLU A O 1
ATOM 784 N N . GLU A 1 95 ? 17.321 -12.462 1.797 1.00 35.09 95 GLU A N 1
ATOM 785 C CA . GLU A 1 95 ? 18.619 -11.856 2.085 1.00 35.09 95 GLU A CA 1
ATOM 786 C C . GLU A 1 95 ? 18.310 -10.671 2.992 1.00 35.09 95 GLU A C 1
ATOM 788 O O . GLU A 1 95 ? 18.034 -9.547 2.568 1.00 35.09 95 GLU A O 1
ATOM 793 N N . THR A 1 96 ? 18.317 -10.953 4.294 1.00 39.22 96 THR A N 1
ATOM 794 C CA . THR A 1 96 ? 18.870 -10.002 5.249 1.00 39.22 96 THR A CA 1
ATOM 795 C C . THR A 1 96 ? 20.315 -9.761 4.832 1.00 39.22 96 THR A C 1
ATOM 797 O O . THR A 1 96 ? 21.228 -10.437 5.298 1.00 39.22 96 THR A O 1
ATOM 800 N N . ASP A 1 97 ? 20.515 -8.828 3.907 1.00 32.56 97 ASP A N 1
ATOM 801 C CA . ASP A 1 97 ? 21.820 -8.227 3.711 1.00 32.56 97 ASP A CA 1
ATOM 802 C C . ASP A 1 97 ? 22.099 -7.398 4.966 1.00 32.56 97 ASP A C 1
ATOM 804 O O . ASP A 1 97 ? 21.640 -6.266 5.127 1.00 32.56 97 ASP A O 1
ATOM 808 N N . GLU A 1 98 ? 22.877 -7.996 5.865 1.00 38.94 98 GLU A N 1
ATOM 809 C CA . GLU A 1 98 ? 23.602 -7.365 6.970 1.00 38.94 98 GLU A CA 1
ATOM 810 C C . GLU A 1 98 ? 24.689 -6.397 6.453 1.00 38.94 98 GLU A C 1
ATOM 812 O O . GLU A 1 98 ? 25.731 -6.207 7.075 1.00 38.94 98 GLU A O 1
ATOM 817 N N . ASN A 1 99 ? 24.459 -5.753 5.306 1.00 36.75 99 ASN A N 1
ATOM 818 C CA . ASN A 1 99 ? 25.270 -4.647 4.838 1.00 36.75 99 ASN A CA 1
ATOM 819 C C . ASN A 1 99 ? 24.742 -3.370 5.481 1.00 36.75 99 ASN A C 1
ATOM 821 O O . ASN A 1 99 ? 23.793 -2.742 5.013 1.00 36.75 99 ASN A O 1
ATOM 825 N N . GLU A 1 100 ? 25.392 -3.060 6.596 1.00 41.19 100 GLU A N 1
ATOM 826 C CA . GLU A 1 100 ? 25.593 -1.790 7.288 1.00 41.19 100 GLU A CA 1
ATOM 827 C C . GLU A 1 100 ? 25.416 -0.526 6.415 1.00 41.19 100 GLU A C 1
ATOM 829 O O . GLU A 1 100 ? 26.323 0.276 6.203 1.00 41.19 100 GLU A O 1
ATOM 834 N N . MET A 1 101 ? 24.201 -0.269 5.934 1.00 36.53 101 MET A N 1
ATOM 835 C CA . MET A 1 101 ? 23.787 1.075 5.568 1.00 36.53 101 MET A CA 1
ATOM 836 C C . MET A 1 101 ? 23.389 1.742 6.878 1.00 36.53 101 MET A C 1
ATOM 838 O O . MET A 1 101 ? 22.224 1.738 7.281 1.00 36.53 101 MET A O 1
ATOM 842 N N . GLN A 1 102 ? 24.399 2.253 7.583 1.00 39.56 102 GLN A N 1
ATOM 843 C CA . GLN A 1 102 ? 24.237 3.124 8.737 1.00 39.56 102 GLN A CA 1
ATOM 844 C C . GLN A 1 102 ? 23.572 4.415 8.243 1.00 39.56 102 GLN A C 1
ATOM 846 O O . GLN A 1 102 ? 24.213 5.438 8.015 1.00 39.56 102 GLN A O 1
ATOM 851 N N . TYR A 1 103 ? 22.260 4.348 8.003 1.00 40.28 103 TYR A N 1
ATOM 852 C CA . TYR A 1 103 ? 21.435 5.529 7.866 1.00 40.28 103 TYR A CA 1
ATOM 853 C C . TYR A 1 103 ? 21.642 6.301 9.159 1.00 40.28 103 TYR A C 1
ATOM 855 O O . TYR A 1 103 ? 21.287 5.826 10.240 1.00 40.28 103 TYR A O 1
ATOM 863 N N . VAL A 1 104 ? 22.255 7.477 9.047 1.00 42.62 104 VAL A N 1
ATOM 864 C CA . VAL A 1 104 ? 22.141 8.501 10.075 1.00 42.62 104 VAL A CA 1
ATOM 865 C C . VAL A 1 104 ? 20.642 8.756 10.172 1.00 42.62 104 VAL A C 1
ATOM 867 O O . VAL A 1 104 ? 20.054 9.429 9.332 1.00 42.62 104 VAL A O 1
ATOM 870 N N . GLU A 1 105 ? 19.979 8.071 11.105 1.00 47.94 105 GLU A N 1
ATOM 871 C CA . GLU A 1 105 ? 18.610 8.385 11.473 1.00 47.94 105 GLU A CA 1
ATOM 872 C C . GLU A 1 105 ? 18.682 9.815 12.006 1.00 47.94 105 GLU A C 1
ATOM 874 O O . GLU A 1 105 ? 19.054 10.020 13.165 1.00 47.94 105 GLU A O 1
ATOM 879 N N . ASP A 1 106 ? 18.392 10.791 11.140 1.00 58.34 106 ASP A N 1
ATOM 880 C CA . ASP A 1 106 ? 18.266 12.187 11.539 1.00 58.34 106 ASP A CA 1
ATOM 881 C C . ASP A 1 106 ? 17.351 12.245 12.765 1.00 58.34 106 ASP A C 1
ATOM 883 O O . ASP A 1 106 ? 16.358 11.509 12.840 1.00 58.34 106 ASP A O 1
ATOM 887 N N . ASP A 1 107 ? 17.653 13.112 13.729 1.00 63.94 107 ASP A N 1
ATOM 888 C CA . ASP A 1 107 ? 16.920 13.176 15.002 1.00 63.94 107 ASP A CA 1
ATOM 889 C C . ASP A 1 107 ? 15.403 13.369 14.798 1.00 63.94 107 ASP A C 1
ATOM 891 O O . ASP A 1 107 ? 14.578 12.841 15.549 1.00 63.94 107 ASP A O 1
ATOM 895 N N . VAL A 1 108 ? 15.026 14.011 13.688 1.00 63.34 108 VAL A N 1
ATOM 896 C CA . VAL A 1 108 ? 13.642 14.166 13.215 1.00 63.34 108 VAL A CA 1
ATOM 897 C C . VAL A 1 108 ? 12.958 12.816 12.950 1.00 63.34 108 VAL A C 1
ATOM 899 O O . VAL A 1 108 ? 11.772 12.641 13.239 1.00 63.34 108 VAL A O 1
ATOM 902 N N . THR A 1 109 ? 13.680 11.840 12.405 1.00 75.62 109 THR A N 1
ATOM 903 C CA . THR A 1 109 ? 13.168 10.498 12.089 1.00 75.62 109 THR A CA 1
ATOM 904 C C . THR A 1 109 ? 12.993 9.661 13.357 1.00 75.62 109 THR A C 1
ATOM 906 O O . THR A 1 109 ? 11.989 8.951 13.489 1.00 75.62 109 THR A O 1
ATOM 909 N N . LYS A 1 110 ? 13.899 9.803 14.335 1.00 84.50 110 LYS A N 1
ATOM 910 C CA . LYS A 1 110 ? 13.799 9.130 15.642 1.00 84.50 110 LYS A CA 1
ATOM 911 C C . LYS A 1 110 ? 12.605 9.626 16.449 1.00 84.50 110 LYS A C 1
ATOM 913 O O . LYS A 1 110 ? 11.829 8.813 16.957 1.00 84.50 110 LYS A O 1
ATOM 918 N N . GLU A 1 111 ? 12.401 10.940 16.512 1.00 85.50 111 GLU A N 1
ATOM 919 C CA . GLU A 1 111 ? 11.285 11.519 17.268 1.00 85.50 111 GLU A CA 1
ATOM 920 C C . GLU A 1 111 ? 9.929 11.176 16.628 1.00 85.50 111 GLU A C 1
ATOM 922 O O . GLU A 1 111 ? 8.978 10.810 17.323 1.00 85.50 111 GLU A O 1
ATOM 927 N N . LYS A 1 112 ? 9.843 11.162 15.289 1.00 86.56 112 LYS A N 1
ATOM 928 C CA . LYS A 1 112 ? 8.643 10.686 14.575 1.00 86.56 112 LYS A CA 1
ATOM 929 C C . LYS A 1 112 ? 8.323 9.223 14.890 1.00 86.56 112 LYS A C 1
ATOM 931 O O . LYS A 1 112 ? 7.164 8.895 15.144 1.00 86.56 112 LYS A O 1
ATOM 936 N N . LYS A 1 113 ? 9.334 8.349 14.923 1.00 88.19 113 LYS A N 1
ATOM 937 C CA . LYS A 1 113 ? 9.176 6.923 15.259 1.00 88.19 113 LYS A CA 1
ATOM 938 C C . LYS A 1 113 ? 8.712 6.730 16.706 1.00 88.19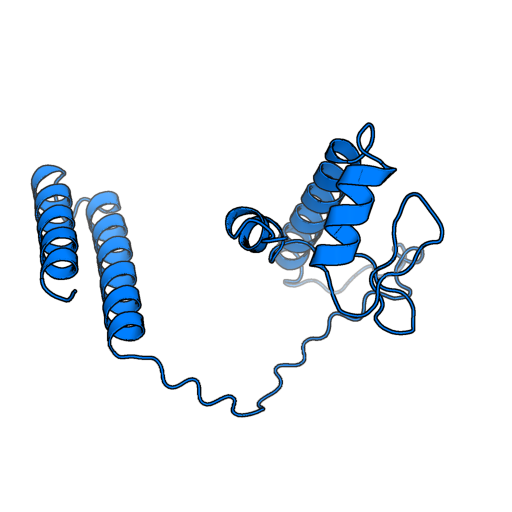 113 LYS A C 1
ATOM 940 O O . LYS A 1 113 ? 7.781 5.964 16.953 1.00 88.19 113 LYS A O 1
ATOM 945 N N . LYS A 1 114 ? 9.293 7.480 17.646 1.00 92.06 114 LYS A N 1
ATOM 946 C CA . LYS A 1 114 ? 8.897 7.489 19.062 1.00 92.06 114 LYS A CA 1
ATOM 947 C C . LYS A 1 114 ? 7.449 7.947 19.248 1.00 92.06 114 LYS A C 1
ATOM 949 O O . LYS A 1 114 ? 6.689 7.320 19.984 1.00 92.06 114 LYS A O 1
ATOM 954 N N . ASN A 1 115 ? 7.039 9.001 18.549 1.00 91.81 115 ASN A N 1
ATOM 955 C CA . ASN A 1 115 ? 5.668 9.504 18.613 1.00 91.81 115 ASN A CA 1
ATOM 956 C C . ASN A 1 115 ? 4.660 8.532 17.987 1.00 91.81 115 ASN A C 1
ATOM 958 O O . ASN A 1 115 ? 3.599 8.311 18.567 1.00 91.81 115 ASN A O 1
ATOM 962 N N . ALA A 1 116 ? 5.009 7.868 16.883 1.00 90.94 116 ALA A N 1
ATOM 963 C CA . ALA A 1 116 ? 4.178 6.807 16.313 1.00 90.94 116 ALA A CA 1
ATOM 964 C C . ALA A 1 116 ? 3.974 5.637 17.296 1.00 90.94 116 ALA A C 1
ATOM 966 O O . ALA A 1 116 ? 2.850 5.166 17.468 1.00 90.94 116 ALA A O 1
ATOM 967 N N . GLN A 1 117 ? 5.032 5.207 17.994 1.00 94.00 117 GLN A N 1
ATOM 968 C CA . GLN A 1 117 ? 4.931 4.163 19.022 1.00 94.00 117 GLN A CA 1
ATOM 969 C C . GLN A 1 117 ? 4.025 4.577 20.191 1.00 94.00 117 GLN A C 1
ATOM 971 O O . GLN A 1 117 ? 3.207 3.773 20.636 1.00 94.00 117 GLN A O 1
ATOM 976 N N . LYS A 1 118 ? 4.103 5.833 20.650 1.00 96.12 118 LYS A N 1
ATOM 977 C CA . LYS A 1 118 ? 3.199 6.355 21.691 1.00 96.12 118 LYS A CA 1
ATOM 978 C C . LYS A 1 118 ? 1.732 6.323 21.256 1.00 96.12 118 LYS A C 1
ATOM 980 O O . LYS A 1 118 ? 0.886 5.907 22.039 1.00 96.12 118 LYS A O 1
ATOM 985 N N . ILE A 1 119 ? 1.427 6.719 20.017 1.00 94.94 119 ILE A N 1
ATOM 986 C CA . ILE A 1 119 ? 0.052 6.699 19.483 1.00 94.94 119 ILE A CA 1
ATOM 987 C C . ILE A 1 119 ? -0.507 5.269 19.460 1.00 94.94 119 ILE A C 1
ATOM 989 O O . ILE A 1 119 ? -1.656 5.052 19.843 1.00 94.94 119 ILE A O 1
ATOM 993 N N . LEU A 1 120 ? 0.308 4.288 19.058 1.00 95.00 120 LEU A N 1
ATOM 994 C CA . LEU A 1 120 ? -0.087 2.876 19.077 1.00 95.00 120 LEU A CA 1
ATOM 995 C C . LEU A 1 120 ? -0.375 2.382 20.500 1.00 95.00 120 LEU A C 1
ATOM 997 O O . LEU A 1 120 ? -1.387 1.720 20.723 1.00 95.00 120 LEU A O 1
ATOM 1001 N N . GLN A 1 121 ? 0.478 2.739 21.463 1.00 96.38 121 GLN A N 1
ATOM 1002 C CA . GLN A 1 121 ? 0.269 2.381 22.865 1.00 96.38 121 GLN A CA 1
ATOM 1003 C C . GLN A 1 121 ? -1.028 2.992 23.418 1.00 96.38 121 GLN A C 1
ATOM 1005 O O . GLN A 1 121 ? -1.823 2.279 24.024 1.00 96.38 121 GLN A O 1
ATOM 1010 N N . LEU A 1 122 ? -1.295 4.270 23.125 1.00 96.75 122 LEU A N 1
ATOM 1011 C CA . LEU A 1 122 ? -2.542 4.942 23.505 1.00 96.75 122 LEU A CA 1
ATOM 1012 C C . LEU A 1 122 ? -3.774 4.264 22.894 1.00 96.75 122 LEU A C 1
ATOM 1014 O O . LEU A 1 122 ? -4.785 4.116 23.573 1.00 96.75 122 LEU A O 1
ATOM 1018 N N . GLY A 1 123 ? -3.692 3.816 21.636 1.00 94.56 123 GLY A N 1
ATOM 1019 C CA . GLY A 1 123 ? -4.778 3.076 20.986 1.00 94.56 123 GLY A CA 1
ATOM 1020 C C . GLY A 1 123 ? -5.077 1.751 21.688 1.00 94.56 123 GLY A C 1
ATOM 1021 O O . GLY A 1 123 ? -6.240 1.420 21.913 1.00 94.56 123 GLY A O 1
ATOM 1022 N N . ASN A 1 124 ? -4.034 1.028 22.107 1.00 94.88 124 ASN A N 1
ATOM 1023 C CA . ASN A 1 124 ? -4.188 -0.189 22.902 1.00 94.88 124 ASN A CA 1
ATOM 1024 C C . ASN A 1 124 ? -4.775 0.102 24.288 1.00 94.88 124 ASN A C 1
ATOM 1026 O O . ASN A 1 124 ? -5.630 -0.645 24.757 1.00 94.88 124 ASN A O 1
ATOM 1030 N N . ASP A 1 125 ? -4.337 1.164 24.961 1.00 97.19 125 ASP A N 1
ATOM 1031 C CA . ASP A 1 125 ? -4.846 1.503 26.290 1.00 97.19 125 ASP A CA 1
ATOM 1032 C C . ASP A 1 125 ? -6.315 1.959 26.237 1.00 97.19 125 ASP A C 1
ATOM 1034 O O . ASP A 1 125 ? -7.098 1.567 27.103 1.00 97.19 125 ASP A O 1
ATOM 1038 N N . TYR A 1 126 ? -6.718 2.681 25.186 1.00 96.06 126 TYR A N 1
ATOM 1039 C CA . TYR A 1 126 ? -8.119 3.022 24.926 1.00 96.06 126 TYR A CA 1
ATOM 1040 C C . TYR A 1 126 ? -8.964 1.775 24.628 1.00 96.06 126 TYR A C 1
ATOM 1042 O O . TYR A 1 126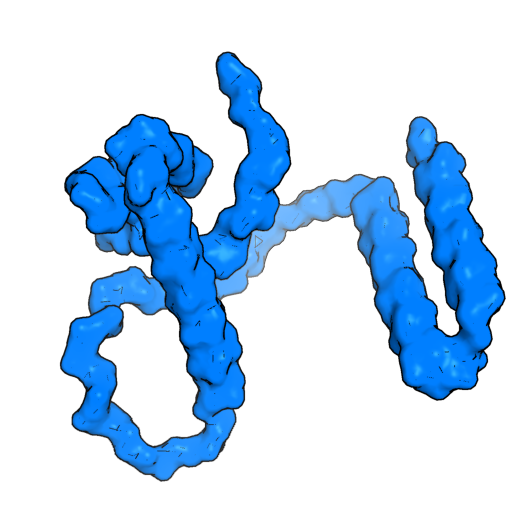 ? -9.999 1.565 25.257 1.00 96.06 126 TYR A O 1
ATOM 1050 N N . ALA A 1 127 ? -8.492 0.887 23.744 1.00 94.50 127 ALA A N 1
ATOM 1051 C CA . ALA A 1 127 ? -9.199 -0.352 23.402 1.00 94.50 127 ALA A CA 1
ATOM 1052 C C . ALA A 1 127 ? -9.396 -1.289 24.608 1.00 94.50 127 ALA A C 1
ATOM 1054 O O . ALA A 1 127 ? -10.387 -2.011 24.678 1.00 94.50 127 ALA A O 1
ATOM 1055 N N . ASN A 1 128 ? -8.470 -1.260 25.570 1.00 97.19 128 ASN A N 1
ATOM 1056 C CA . ASN A 1 128 ? -8.555 -2.031 26.812 1.00 97.19 128 ASN A CA 1
ATOM 1057 C C . ASN A 1 128 ? -9.295 -1.292 27.945 1.00 97.19 128 ASN A C 1
ATOM 1059 O O . ASN A 1 128 ? -9.298 -1.773 29.076 1.00 97.19 128 ASN A O 1
ATOM 1063 N N . GLY A 1 129 ? -9.880 -0.118 27.679 1.00 96.25 129 GLY A N 1
ATOM 1064 C CA . GLY A 1 129 ? -10.629 0.666 28.667 1.00 96.25 129 GLY A CA 1
ATOM 1065 C C . GLY A 1 129 ? -9.779 1.246 29.803 1.00 96.25 129 GLY A C 1
ATOM 1066 O O . GLY A 1 129 ? -10.323 1.623 30.838 1.00 96.25 129 GLY A O 1
ATOM 1067 N N . LYS A 1 130 ? -8.451 1.314 29.643 1.00 98.06 130 LYS A N 1
ATOM 1068 C CA . LYS A 1 130 ? -7.546 1.903 30.648 1.00 98.06 130 LYS A CA 1
ATOM 1069 C C . LYS A 1 130 ? -7.585 3.428 30.647 1.00 98.06 130 LYS A C 1
ATOM 1071 O O . LYS A 1 130 ? -7.290 4.042 31.668 1.00 98.06 130 LYS A O 1
ATOM 1076 N N . ILE A 1 131 ? -7.911 4.019 29.501 1.00 97.50 131 ILE A N 1
ATOM 1077 C CA . ILE A 1 131 ? -8.136 5.454 29.334 1.00 97.50 131 ILE A CA 1
ATOM 1078 C C . ILE A 1 131 ? -9.478 5.673 28.644 1.00 97.50 131 ILE A C 1
ATOM 1080 O O . ILE A 1 131 ? -9.914 4.844 27.843 1.00 97.50 131 ILE A O 1
ATOM 1084 N N . ASN A 1 132 ? -10.130 6.787 28.959 1.00 98.12 132 ASN A N 1
ATOM 1085 C CA . ASN A 1 132 ? -11.358 7.194 28.284 1.00 98.12 132 ASN A CA 1
ATOM 1086 C C . ASN A 1 132 ? -11.062 7.972 26.986 1.00 98.12 132 ASN A C 1
ATOM 1088 O O . ASN A 1 132 ? -9.910 8.259 26.649 1.00 98.12 132 ASN A O 1
ATOM 1092 N N . GLU A 1 133 ? -12.119 8.288 26.244 1.00 97.25 133 GLU A N 1
ATOM 1093 C CA . GLU A 1 133 ? -12.036 8.975 24.952 1.00 97.25 133 GLU A CA 1
ATOM 1094 C C . GLU A 1 133 ? -11.399 10.371 25.067 1.00 97.25 133 GLU A C 1
ATOM 1096 O O . GLU A 1 133 ? -10.492 10.700 24.300 1.00 97.25 133 GLU A O 1
ATOM 1101 N N . ASP A 1 134 ? -11.783 11.153 26.078 1.00 97.50 134 ASP A N 1
ATOM 1102 C CA . ASP A 1 134 ? -11.234 12.494 26.310 1.00 97.50 134 ASP A CA 1
ATOM 1103 C C . ASP A 1 134 ? -9.727 12.458 26.608 1.00 97.50 134 ASP A C 1
ATOM 1105 O O . ASP A 1 134 ? -8.952 13.262 26.083 1.00 97.50 134 ASP A O 1
ATOM 1109 N N . GLN A 1 135 ? -9.285 11.495 27.422 1.00 96.75 135 GLN A N 1
ATOM 1110 C CA . GLN A 1 135 ? -7.871 11.267 27.723 1.00 96.75 135 GLN A CA 1
ATOM 1111 C C . GLN A 1 135 ? -7.098 10.859 26.469 1.00 96.75 135 GLN A C 1
ATOM 1113 O O . GLN A 1 135 ? -6.018 11.396 26.216 1.00 96.75 135 GLN A O 1
ATOM 1118 N N . TYR A 1 136 ? -7.654 9.951 25.662 1.00 97.31 136 TYR A N 1
ATOM 1119 C CA . TYR A 1 136 ? -7.047 9.537 24.402 1.00 97.31 136 TYR A CA 1
ATOM 1120 C C . TYR A 1 136 ? -6.836 10.738 23.471 1.00 97.31 136 TYR A C 1
ATOM 1122 O O . TYR A 1 136 ? -5.704 11.001 23.056 1.00 97.31 136 TYR A O 1
ATOM 1130 N N . PHE A 1 137 ? -7.881 11.527 23.205 1.00 96.56 137 PHE A N 1
ATOM 1131 C CA . PHE A 1 137 ? -7.773 12.691 22.3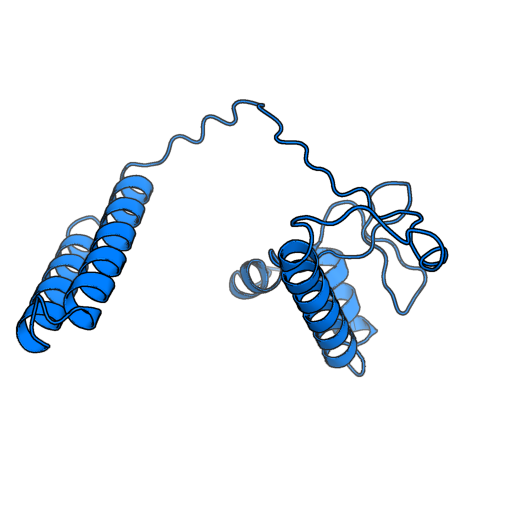23 1.00 96.56 137 PHE A CA 1
ATOM 1132 C C . PHE A 1 137 ? -6.845 13.774 22.870 1.00 96.56 137 PHE A C 1
ATOM 1134 O O . PHE A 1 137 ? -6.050 14.328 22.107 1.00 96.56 137 PHE A O 1
ATOM 1141 N N . SER A 1 138 ? -6.884 14.041 24.177 1.00 97.56 138 SER A N 1
ATOM 1142 C CA . SER A 1 138 ? -5.970 14.985 24.827 1.00 97.56 138 SER A CA 1
ATOM 1143 C C . SER A 1 138 ? -4.503 14.589 24.616 1.00 97.56 138 SER A C 1
ATOM 1145 O O . SER A 1 138 ? -3.682 15.415 24.208 1.00 97.56 138 SER A O 1
ATOM 1147 N N . HIS A 1 139 ? -4.170 13.305 24.783 1.00 97.00 139 HIS A N 1
ATOM 1148 C CA . HIS A 1 139 ? -2.813 12.811 24.546 1.00 97.00 139 HIS A CA 1
ATOM 1149 C C . HIS A 1 139 ? -2.392 12.883 23.074 1.00 97.00 139 HIS A C 1
ATOM 1151 O O . HIS A 1 139 ? -1.256 13.264 22.784 1.00 97.00 139 HIS A O 1
ATOM 1157 N N . ILE A 1 140 ? -3.290 12.573 22.135 1.00 95.75 140 ILE A N 1
ATOM 1158 C CA . ILE A 1 140 ? -3.001 12.718 20.702 1.00 95.75 140 ILE A CA 1
ATOM 1159 C C . ILE A 1 140 ? -2.717 14.186 20.352 1.00 95.75 140 ILE A C 1
ATOM 1161 O O . ILE A 1 140 ? -1.734 14.465 19.664 1.00 95.75 140 ILE A O 1
ATOM 1165 N N . GLN A 1 141 ? -3.508 15.132 20.868 1.00 96.06 141 GLN A N 1
ATOM 1166 C CA . GLN A 1 141 ? -3.290 16.566 20.641 1.00 96.06 141 GLN A CA 1
ATOM 1167 C C . GLN A 1 141 ? -1.930 17.038 21.173 1.00 96.06 141 GLN A C 1
ATOM 1169 O O . GLN A 1 141 ? -1.216 17.756 20.472 1.00 96.06 141 GLN A O 1
ATOM 1174 N N . GLN A 1 142 ? -1.517 16.581 22.359 1.00 96.31 142 GLN A N 1
ATOM 1175 C CA . GLN A 1 142 ? -0.190 16.891 22.908 1.00 96.31 142 GLN A CA 1
ATOM 1176 C C . GLN A 1 142 ? 0.948 16.384 22.009 1.00 96.31 142 GLN A C 1
ATOM 1178 O O . GLN A 1 142 ? 1.925 17.100 21.788 1.00 96.31 142 GLN A O 1
ATOM 1183 N N . ILE A 1 143 ? 0.824 15.170 21.460 1.00 93.88 143 ILE A N 1
ATOM 1184 C CA . ILE A 1 143 ? 1.832 14.600 20.552 1.00 93.88 143 ILE A CA 1
ATOM 1185 C C . ILE A 1 143 ? 1.921 15.417 19.255 1.00 93.88 143 ILE A C 1
ATOM 1187 O O . ILE A 1 143 ? 3.020 15.661 18.760 1.00 93.88 143 ILE A O 1
ATOM 1191 N N . LEU A 1 144 ? 0.788 15.868 18.710 1.00 90.12 144 LEU A N 1
ATOM 1192 C CA . LEU A 1 144 ? 0.766 16.679 17.489 1.00 90.12 144 LEU A CA 1
ATOM 1193 C C . LEU A 1 144 ? 1.358 18.080 17.709 1.00 90.12 144 LEU A C 1
ATOM 1195 O O . LEU A 1 144 ? 2.112 18.556 16.864 1.00 90.12 144 LEU A O 1
ATOM 1199 N N . GLN A 1 145 ? 1.102 18.707 18.861 1.00 92.50 145 GLN A N 1
ATOM 1200 C CA . GLN A 1 145 ? 1.695 20.006 19.213 1.00 92.50 145 GLN A CA 1
ATOM 1201 C C . GLN A 1 145 ? 3.222 19.940 19.367 1.00 92.50 145 GLN A C 1
ATOM 1203 O O . GLN A 1 145 ? 3.923 20.885 19.008 1.00 92.50 145 GLN A O 1
ATOM 1208 N N . GLN A 1 146 ? 3.763 18.818 19.852 1.00 88.00 146 GLN A N 1
ATOM 1209 C CA . GLN A 1 146 ? 5.216 18.620 19.930 1.00 88.00 146 GLN A CA 1
ATOM 1210 C C . GLN A 1 146 ? 5.870 18.590 18.540 1.00 88.00 146 GLN A C 1
ATOM 1212 O O . GLN A 1 146 ? 7.005 19.030 18.395 1.00 88.00 146 GLN A O 1
ATOM 1217 N N . GLN A 1 147 ? 5.155 18.133 17.506 1.00 81.06 147 GLN A N 1
ATOM 1218 C CA . GLN A 1 147 ? 5.684 18.065 16.140 1.00 81.06 147 GLN A CA 1
ATOM 1219 C C . GLN A 1 147 ? 5.757 19.433 15.453 1.00 81.06 147 GLN A C 1
ATOM 1221 O O . GLN A 1 147 ? 6.647 19.639 14.633 1.00 81.06 147 GLN A O 1
ATOM 1226 N N . SER A 1 148 ? 4.863 20.369 15.791 1.00 78.19 148 SER A N 1
ATOM 1227 C CA . SER A 1 148 ? 4.885 21.732 15.235 1.00 78.19 148 SER A CA 1
ATOM 1228 C C . SER A 1 148 ? 6.009 22.612 15.786 1.00 78.19 148 SER A C 1
ATOM 1230 O O . SER A 1 148 ? 6.337 23.621 15.175 1.00 78.19 148 SER A O 1
ATOM 1232 N N . SER A 1 149 ? 6.605 22.238 16.920 1.00 71.19 149 SER A N 1
ATOM 1233 C CA . SER A 1 149 ? 7.652 23.026 17.588 1.00 71.19 149 SER A CA 1
ATOM 1234 C C . SER A 1 149 ? 9.078 22.610 17.202 1.00 71.19 149 SER A C 1
ATOM 1236 O O . SER A 1 149 ? 10.033 23.202 17.695 1.00 71.19 149 SER A O 1
ATOM 1238 N N . SER A 1 150 ? 9.239 21.566 16.379 1.00 61.41 150 SER A N 1
ATOM 1239 C CA . SER A 1 150 ? 10.543 20.992 15.991 1.00 61.41 150 SER A CA 1
ATOM 1240 C C . SER A 1 150 ? 10.938 21.249 14.528 1.00 61.41 150 SER A C 1
ATOM 1242 O O . SER A 1 150 ? 11.904 20.654 14.052 1.00 61.41 150 SER A O 1
ATOM 1244 N N . THR A 1 151 ? 10.190 22.094 13.817 1.00 55.62 151 THR A N 1
ATOM 1245 C CA . THR A 1 151 ? 10.510 22.620 12.473 1.00 55.62 151 THR A CA 1
ATOM 1246 C C . THR A 1 151 ? 11.022 24.040 12.563 1.00 55.62 151 THR A C 1
ATOM 1248 O O . THR A 1 151 ? 11.999 24.343 11.848 1.00 55.62 151 THR A O 1
#